Protein AF-A0A1T5LYB5-F1 (afdb_monomer)

Foldseek 3Di:
DDDDDDDDDDDPDDDPPPPPPPVPPDDPLLVLLVVLLLLLLLLVLQLVLLLVLLCVLDVVLVPLSVVLVVLLCVVAVLSNVCNVVSLVVNQVVCVVSVHDSCRSVVVSVVSSVVNSVVLVVVLVVPPDSVVSNVVSVVVSVCSNVCVSHSQNDDVRPVSVVSSVVSSVVVVD

Radius of gyration: 24.87 Å; Cα contacts (8 Å, |Δi|>4): 110; chains: 1; bounding box: 38×48×94 Å

Nearest PDB structures (foldseek):
  6r2g-assembly1_A  TM=2.086E-01  e=4.870E+00  Human immunodeficiency virus 1
  8auw-assembly1_D  TM=2.309E-01  e=5.372E+00  Homo sapiens
  1few-assembly1_A  TM=2.433E-01  e=7.574E+00  Homo sapiens
  4tx5-assembly1_B  TM=1.781E-01  e=6.224E+00  Homo sapiens

pLDDT: mean 80.33, std 18.33, range [31.66, 95.25]

Solvent-accessible surface area (backbone atoms only — not comparable to full-atom values): 10047 Å² total; per-residue (Å²): 135,84,83,91,83,88,78,89,81,78,82,86,76,86,70,88,58,77,68,66,72,69,82,67,74,72,50,74,66,57,49,50,50,52,52,51,41,50,46,46,48,29,46,54,42,29,55,50,42,51,50,61,52,37,46,71,76,33,80,80,43,47,65,64,46,51,53,24,50,51,53,40,43,71,74,37,42,69,58,59,67,42,38,66,58,49,46,56,52,48,48,55,51,36,48,72,74,68,40,52,72,66,55,52,54,48,55,53,50,51,56,20,50,56,60,24,46,50,56,59,56,57,46,69,70,48,87,50,66,72,58,48,51,52,52,42,54,52,48,42,52,35,36,58,73,42,69,67,40,82,82,57,63,98,77,31,72,64,56,50,50,51,55,48,54,52,49,55,58,75,73,109

Sequence (172 aa):
MKTMLACLCGLLLSATGIARADDGEFSAQEKLMLISLNEINMTTATVTTIFEYCMKQDPGFSARSLDALNVWKSRNMAYVDLSATLHNEAMVVGLREGMTRAEVDQALDDAANEVARTFPDMLDAEPDIARRIHVCDTYVDKITRGDLDIASGDNDAEKLGYLKGRLEAARR

Organism: NCBI:txid428993

Structure (mmCIF, N/CA/C/O backbone):
data_AF-A0A1T5LYB5-F1
#
_entry.id   AF-A0A1T5LYB5-F1
#
loop_
_atom_site.group_PDB
_atom_site.id
_atom_site.type_symbol
_atom_site.label_atom_id
_atom_site.label_alt_id
_atom_site.label_comp_id
_atom_site.label_asym_id
_atom_site.label_entity_id
_atom_site.label_seq_id
_atom_site.pdbx_PDB_ins_code
_atom_site.Cartn_x
_atom_site.Cartn_y
_atom_site.Cartn_z
_atom_site.occupancy
_atom_site.B_iso_or_equiv
_atom_site.auth_seq_id
_atom_site.auth_comp_id
_atom_site.auth_asym_id
_atom_site.auth_atom_id
_atom_site.pdbx_PDB_model_num
ATOM 1 N N . MET A 1 1 ? 8.544 -30.851 74.490 1.00 34.28 1 MET A N 1
ATOM 2 C CA . MET A 1 1 ? 9.036 -29.664 73.756 1.00 34.28 1 MET A CA 1
ATOM 3 C C . MET A 1 1 ? 8.138 -29.429 72.546 1.00 34.28 1 MET A C 1
ATOM 5 O O . MET A 1 1 ? 7.970 -30.374 71.796 1.00 34.28 1 MET A O 1
ATOM 9 N N . LYS A 1 2 ? 7.626 -28.190 72.404 1.00 35.97 2 LYS A N 1
ATOM 10 C CA . LYS A 1 2 ? 7.221 -27.477 71.162 1.00 35.97 2 LYS A CA 1
ATOM 11 C C . LYS A 1 2 ? 6.034 -28.054 70.345 1.00 35.97 2 LYS A C 1
ATOM 13 O O . LYS A 1 2 ? 6.168 -29.096 69.727 1.00 35.97 2 LYS A O 1
ATOM 18 N N . THR A 1 3 ? 4.813 -27.513 70.529 1.00 37.53 3 THR A N 1
ATOM 19 C CA . THR A 1 3 ? 4.106 -26.455 69.727 1.00 37.53 3 THR A CA 1
ATOM 20 C C . THR A 1 3 ? 3.585 -26.954 68.370 1.00 37.53 3 THR A C 1
ATOM 22 O O . THR A 1 3 ? 4.381 -27.328 67.522 1.00 37.53 3 THR A O 1
ATOM 25 N N . MET A 1 4 ? 2.265 -27.147 68.209 1.00 39.03 4 MET A N 1
ATOM 26 C CA . MET A 1 4 ? 1.273 -26.192 67.649 1.00 39.03 4 MET A CA 1
ATOM 27 C C . MET A 1 4 ? 1.604 -25.685 66.234 1.00 39.03 4 MET A C 1
ATOM 29 O O . MET A 1 4 ? 2.571 -24.948 66.094 1.00 39.03 4 MET A O 1
ATOM 33 N N . LEU A 1 5 ? 0.742 -25.962 65.242 1.00 34.91 5 LEU A N 1
ATOM 34 C CA . LEU A 1 5 ? -0.120 -24.944 64.610 1.00 34.91 5 LEU A CA 1
ATOM 35 C C . LEU A 1 5 ? -1.086 -25.596 63.602 1.00 34.91 5 LEU A C 1
ATOM 37 O O . LEU A 1 5 ? -0.671 -26.172 62.600 1.00 34.91 5 LEU A O 1
ATOM 41 N N . ALA A 1 6 ? -2.383 -25.468 63.871 1.00 43.16 6 ALA A N 1
ATOM 42 C CA . ALA A 1 6 ? -3.412 -25.506 62.844 1.00 43.16 6 ALA A CA 1
ATOM 43 C C . ALA A 1 6 ? -3.369 -24.179 62.073 1.00 43.16 6 ALA A C 1
ATOM 45 O O . ALA A 1 6 ? -3.218 -23.127 62.691 1.00 43.16 6 ALA A O 1
ATOM 46 N N . CYS A 1 7 ? -3.571 -24.209 60.757 1.00 33.00 7 CYS A N 1
ATOM 47 C CA . CYS A 1 7 ? -4.054 -23.036 60.042 1.00 33.00 7 CYS A CA 1
ATOM 48 C C . CYS A 1 7 ? -5.241 -23.449 59.174 1.00 33.00 7 CYS A C 1
ATOM 50 O O . CYS A 1 7 ? -5.096 -24.150 58.174 1.00 33.00 7 CYS A O 1
ATOM 52 N N . LEU A 1 8 ? -6.424 -23.031 59.628 1.00 33.44 8 LEU A N 1
ATOM 53 C CA . LEU A 1 8 ? -7.587 -22.804 58.788 1.00 33.44 8 LEU A CA 1
ATOM 54 C C . LEU A 1 8 ? -7.193 -21.855 57.652 1.00 33.44 8 LEU A C 1
ATOM 56 O O . LEU A 1 8 ? -6.711 -20.764 57.925 1.00 33.44 8 LEU A O 1
ATOM 60 N N . CYS A 1 9 ? -7.541 -22.218 56.425 1.00 35.53 9 CYS A N 1
ATOM 61 C CA . CYS A 1 9 ? -8.050 -21.271 55.435 1.00 35.53 9 CYS A CA 1
ATOM 62 C C . CYS A 1 9 ? -9.104 -22.011 54.611 1.00 35.53 9 CYS A C 1
ATOM 64 O O . CYS A 1 9 ? -8.854 -22.498 53.513 1.00 35.53 9 CYS A O 1
ATOM 66 N N . GLY A 1 10 ? -10.286 -22.160 55.209 1.00 32.25 10 GLY A N 1
ATOM 67 C CA . GLY A 1 10 ? -11.500 -22.387 54.447 1.00 32.25 10 GLY A CA 1
ATOM 68 C C . GLY A 1 10 ? -11.961 -21.077 53.811 1.00 32.25 10 GLY A C 1
ATOM 69 O O . GLY A 1 10 ? -11.794 -20.011 54.398 1.00 32.25 10 GLY A O 1
ATOM 70 N N . LEU A 1 11 ? -12.615 -21.224 52.659 1.00 36.69 11 LEU A N 1
ATOM 71 C CA . LEU A 1 11 ? -13.548 -20.270 52.058 1.00 36.69 11 LEU A CA 1
ATOM 72 C C . LEU A 1 11 ? -12.936 -18.996 51.456 1.00 36.69 11 LEU A C 1
ATOM 74 O O . LEU A 1 11 ? -13.057 -17.906 52.001 1.00 36.69 11 LEU A O 1
ATOM 78 N N . LEU A 1 12 ? -12.481 -19.125 50.210 1.00 36.53 12 LEU A N 1
ATOM 79 C CA . LEU A 1 12 ? -12.939 -18.207 49.165 1.00 36.53 12 LEU A CA 1
ATOM 80 C C . LEU A 1 12 ? -13.663 -19.024 48.093 1.00 36.53 12 LEU A C 1
ATOM 82 O O . LEU A 1 12 ? -13.082 -19.572 47.162 1.00 36.53 12 LEU A O 1
ATOM 86 N N . LEU A 1 13 ? -14.965 -19.159 48.336 1.00 36.09 13 LEU A N 1
ATOM 87 C CA . LEU A 1 13 ? -15.970 -19.529 47.357 1.00 36.09 13 LEU A CA 1
ATOM 88 C C . LEU A 1 13 ? -15.882 -18.625 46.120 1.00 36.09 13 LEU A C 1
ATOM 90 O O . LEU A 1 13 ? -15.622 -17.428 46.216 1.00 36.09 13 LEU A O 1
ATOM 94 N N . SER A 1 14 ? -16.267 -19.234 44.998 1.00 38.12 14 SER A N 1
ATOM 95 C CA . SER A 1 14 ? -17.027 -18.610 43.913 1.00 38.12 14 SER A CA 1
ATOM 96 C C . SER A 1 14 ? -16.369 -17.444 43.182 1.00 38.12 14 SER A C 1
ATOM 98 O O . SER A 1 14 ? -16.746 -16.294 43.368 1.00 38.12 14 SER A O 1
ATOM 100 N N . ALA A 1 15 ? -15.501 -17.785 42.232 1.00 35.66 15 ALA A N 1
ATOM 101 C CA . ALA A 1 15 ? -15.534 -17.175 40.904 1.00 35.66 15 ALA A CA 1
ATOM 102 C C . ALA A 1 15 ? -14.799 -18.063 39.885 1.00 35.66 15 ALA A C 1
ATOM 104 O O . ALA A 1 15 ? -13.934 -17.600 39.157 1.00 35.66 15 ALA A O 1
ATOM 105 N N . THR A 1 16 ? -15.180 -19.338 39.751 1.00 36.97 16 THR A N 1
ATOM 106 C CA . THR A 1 16 ? -15.087 -19.982 38.427 1.00 36.97 16 THR A CA 1
ATOM 107 C C . THR A 1 16 ? -16.247 -19.480 37.564 1.00 36.97 16 THR A C 1
ATOM 109 O O . THR A 1 16 ? -17.050 -20.258 37.065 1.00 36.97 16 THR A O 1
ATOM 112 N N . GLY A 1 17 ? -16.383 -18.161 37.432 1.00 31.66 17 GLY A N 1
ATOM 113 C CA . GLY A 1 17 ? -16.664 -17.639 36.111 1.00 31.66 17 GLY A CA 1
ATOM 114 C C . GLY A 1 17 ? -15.287 -17.653 35.457 1.00 31.66 17 GLY A C 1
ATOM 115 O O . GLY A 1 17 ? -14.448 -16.840 35.799 1.00 31.66 17 GLY A O 1
ATOM 116 N N . ILE A 1 18 ? -14.937 -18.565 34.553 1.00 38.38 18 ILE A N 1
ATOM 117 C CA . ILE A 1 18 ? -15.603 -18.680 33.254 1.00 38.38 18 ILE A CA 1
ATOM 118 C C . ILE A 1 18 ? -16.507 -17.464 33.019 1.00 38.38 18 ILE A C 1
ATOM 120 O O . ILE A 1 18 ? -17.709 -17.580 32.803 1.00 38.38 18 ILE A O 1
ATOM 124 N N . ALA A 1 19 ? -15.911 -16.266 33.088 1.00 33.62 19 ALA A N 1
ATOM 125 C CA . ALA A 1 19 ? -16.211 -15.304 32.060 1.00 33.62 19 ALA A CA 1
ATOM 126 C C . ALA A 1 19 ? -15.919 -16.087 30.786 1.00 33.62 19 ALA A C 1
ATOM 128 O O . ALA A 1 19 ? -14.768 -16.309 30.413 1.00 33.62 19 ALA A O 1
ATOM 129 N N . ARG A 1 20 ? -16.981 -16.655 30.212 1.00 34.34 20 ARG A N 1
ATOM 130 C CA . ARG A 1 20 ? -17.006 -16.804 28.781 1.00 34.34 20 ARG A CA 1
ATOM 131 C C . ARG A 1 20 ? -16.674 -15.397 28.320 1.00 34.34 20 ARG A C 1
ATOM 133 O O . ARG A 1 20 ? -17.460 -14.480 28.546 1.00 34.34 20 ARG A O 1
ATOM 140 N N . ALA A 1 21 ? -15.451 -15.217 27.828 1.00 39.59 21 ALA A N 1
ATOM 141 C CA . ALA A 1 21 ? -15.313 -14.415 26.642 1.00 39.59 21 ALA A CA 1
ATOM 142 C C . ALA A 1 21 ? -16.433 -14.956 25.753 1.00 39.59 21 ALA A C 1
ATOM 144 O O . ALA A 1 21 ? -16.385 -16.100 25.302 1.00 39.59 21 ALA A O 1
ATOM 145 N N . ASP A 1 22 ? -17.563 -14.247 25.730 1.00 40.56 22 ASP A N 1
ATOM 146 C CA . AS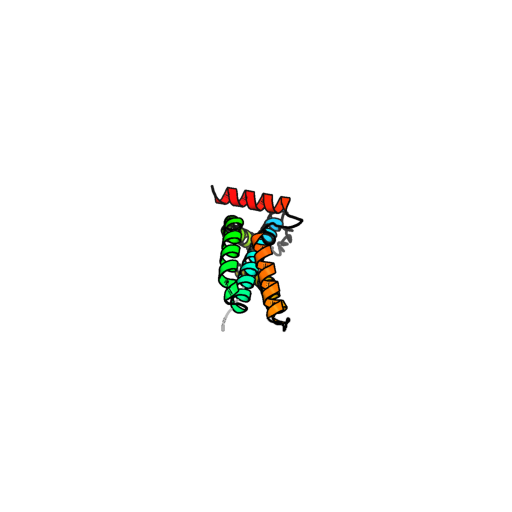P A 1 22 ? -18.333 -14.238 24.509 1.00 40.56 22 ASP A CA 1
ATOM 147 C C . ASP A 1 22 ? -17.260 -13.892 23.490 1.00 40.56 22 ASP A C 1
ATOM 149 O O . ASP A 1 22 ? -16.686 -12.803 23.573 1.00 40.56 22 ASP A O 1
ATOM 153 N N . ASP A 1 23 ? -16.874 -14.884 22.686 1.00 42.31 23 ASP A N 1
ATOM 154 C CA . ASP A 1 23 ? -16.103 -14.689 21.471 1.00 42.31 23 ASP A CA 1
ATOM 155 C C . ASP A 1 23 ? -16.978 -13.751 20.640 1.00 42.31 23 ASP A C 1
ATOM 157 O O . ASP A 1 23 ? -17.868 -14.173 19.896 1.00 42.31 23 ASP A O 1
ATOM 161 N N . GLY A 1 24 ? -16.872 -12.462 20.948 1.00 55.31 24 GLY A N 1
ATOM 162 C CA . GLY A 1 24 ? -17.752 -11.439 20.451 1.00 55.31 24 GLY A CA 1
ATOM 163 C C . GLY A 1 24 ? -17.401 -11.308 18.996 1.00 55.31 24 GLY A C 1
ATOM 164 O O . GLY A 1 24 ? -16.360 -10.756 18.658 1.00 55.31 24 GLY A O 1
ATOM 165 N N . GLU A 1 25 ? -18.235 -11.862 18.119 1.00 71.31 25 GLU A N 1
ATOM 166 C CA . GLU A 1 25 ? -18.045 -11.623 16.701 1.00 71.31 25 GLU A CA 1
ATOM 167 C C . GLU A 1 25 ? -17.953 -10.113 16.485 1.00 71.31 25 GLU A C 1
ATOM 169 O O . GLU A 1 25 ? -18.856 -9.371 16.883 1.00 71.31 25 GLU A O 1
ATOM 174 N N . PHE A 1 26 ? -16.867 -9.666 15.849 1.00 81.25 26 PHE A N 1
ATOM 175 C CA . PHE A 1 26 ? -16.696 -8.257 15.528 1.00 81.25 26 PHE A CA 1
ATOM 176 C C . PHE A 1 26 ? -17.965 -7.705 14.878 1.00 81.25 26 PHE A C 1
ATOM 178 O O . PHE A 1 26 ? -18.522 -8.304 13.941 1.00 81.25 26 PHE A O 1
ATOM 185 N N . SER A 1 27 ? -18.395 -6.533 15.341 1.00 87.44 27 SER A N 1
ATOM 186 C CA . SER A 1 27 ? -19.459 -5.795 14.675 1.00 87.44 27 SER A CA 1
ATOM 187 C C . SER A 1 27 ? -19.072 -5.524 13.217 1.00 87.44 27 SER A C 1
ATOM 189 O O . SER A 1 27 ? -17.894 -5.488 12.852 1.00 87.44 27 SER A O 1
ATOM 191 N N . ALA A 1 28 ? -20.064 -5.294 12.355 1.00 86.69 28 ALA A N 1
ATOM 192 C CA . ALA A 1 28 ? -19.805 -4.974 10.949 1.00 86.69 28 ALA A CA 1
ATOM 193 C C . ALA A 1 28 ? -18.845 -3.774 10.787 1.00 86.69 28 ALA A C 1
ATOM 195 O O . ALA A 1 28 ? -17.988 -3.777 9.908 1.00 86.69 28 ALA A O 1
ATOM 196 N N . GLN A 1 29 ? -18.937 -2.787 11.685 1.00 86.69 29 GLN A N 1
ATOM 197 C CA . GLN A 1 29 ? -18.076 -1.602 11.688 1.00 86.69 29 GLN A CA 1
ATOM 198 C C . GLN A 1 29 ? -16.631 -1.927 12.094 1.00 86.69 29 GLN A C 1
ATOM 200 O O . GLN A 1 29 ? -15.702 -1.417 11.472 1.00 86.69 29 GLN A O 1
ATOM 205 N N . GLU A 1 30 ? -16.426 -2.795 13.089 1.00 87.81 30 GLU A N 1
ATOM 206 C CA . GLU A 1 30 ? -15.087 -3.239 13.509 1.00 87.81 30 GLU A CA 1
ATOM 207 C C . GLU A 1 30 ? -14.415 -4.089 12.425 1.00 87.81 30 GLU A C 1
ATOM 209 O O . GLU A 1 30 ? -13.239 -3.886 12.125 1.00 87.81 30 GLU A O 1
ATOM 214 N N . LYS A 1 31 ? -15.171 -4.972 11.757 1.00 87.19 31 LYS A N 1
ATOM 215 C CA . LYS A 1 31 ? -14.668 -5.738 10.603 1.00 87.19 31 LYS A CA 1
ATOM 216 C C . LYS A 1 31 ? -14.223 -4.805 9.475 1.00 87.19 31 LYS A C 1
ATOM 218 O O . LYS A 1 31 ? -13.127 -4.963 8.941 1.00 87.19 31 LYS A O 1
ATOM 223 N N . LEU A 1 32 ? -15.042 -3.807 9.138 1.00 88.44 32 LEU A N 1
ATOM 224 C CA . LEU A 1 32 ? -14.736 -2.852 8.072 1.00 88.44 32 LEU A CA 1
ATOM 225 C C . LEU A 1 32 ? -13.516 -1.976 8.393 1.00 88.44 32 LEU A C 1
ATOM 227 O O . LEU A 1 32 ? -12.718 -1.684 7.501 1.00 88.44 32 LEU A O 1
ATOM 231 N N . MET A 1 33 ? -13.345 -1.594 9.660 1.00 90.12 33 MET A N 1
ATOM 232 C CA . MET A 1 33 ? -12.163 -0.878 10.143 1.00 90.12 33 MET A CA 1
ATOM 233 C C . MET A 1 33 ? -10.882 -1.688 9.913 1.00 90.12 33 MET A C 1
ATOM 235 O O . MET A 1 33 ? -9.935 -1.169 9.322 1.00 90.12 33 MET A O 1
ATOM 239 N N . LEU A 1 34 ? -10.863 -2.955 10.345 1.00 87.94 34 LEU A N 1
ATOM 240 C CA . LEU A 1 34 ? -9.701 -3.836 10.196 1.00 87.94 34 LEU A CA 1
ATOM 241 C C . LEU A 1 34 ? -9.356 -4.074 8.720 1.00 87.94 34 LEU A C 1
ATOM 243 O O . LEU A 1 34 ? -8.191 -3.971 8.343 1.00 87.94 34 LEU A O 1
ATOM 247 N N . ILE A 1 35 ? -10.365 -4.307 7.872 1.00 88.19 35 ILE A N 1
ATOM 248 C CA . ILE A 1 35 ? -10.189 -4.441 6.415 1.00 88.19 35 ILE A CA 1
ATOM 249 C C . ILE A 1 35 ? -9.567 -3.169 5.824 1.00 88.19 35 ILE A C 1
ATOM 251 O O . ILE A 1 35 ? -8.596 -3.248 5.076 1.00 88.19 35 ILE A O 1
ATOM 255 N N . SER A 1 36 ? -10.099 -2.000 6.188 1.00 89.50 36 SER A N 1
ATOM 256 C CA . SER A 1 36 ? -9.635 -0.709 5.670 1.00 89.50 36 SER A CA 1
ATOM 257 C C . SER A 1 36 ? -8.181 -0.420 6.051 1.00 89.50 36 SER A C 1
ATOM 259 O O . SER A 1 36 ? -7.396 0.005 5.206 1.00 89.50 36 SER A O 1
ATOM 261 N N . LEU A 1 37 ? -7.811 -0.663 7.313 1.00 90.94 37 LEU A N 1
ATOM 262 C CA . LEU A 1 37 ? -6.440 -0.483 7.792 1.00 90.94 37 LEU A CA 1
ATOM 263 C C . LEU A 1 37 ? -5.470 -1.429 7.080 1.00 90.94 37 LEU A C 1
ATOM 265 O O . LEU A 1 37 ? -4.423 -0.991 6.602 1.00 90.94 37 LEU A O 1
ATOM 269 N N . ASN A 1 38 ? -5.835 -2.709 6.986 1.00 88.50 38 ASN A N 1
ATOM 270 C CA . ASN A 1 38 ? -5.022 -3.711 6.311 1.00 88.50 38 ASN A CA 1
ATOM 271 C C . ASN A 1 38 ? -4.777 -3.327 4.843 1.00 88.50 38 ASN A C 1
ATOM 273 O O . ASN A 1 38 ? -3.645 -3.357 4.372 1.00 88.50 38 ASN A O 1
ATOM 277 N N . GLU A 1 39 ? -5.811 -2.871 4.137 1.00 88.56 39 GLU A N 1
ATOM 278 C CA . GLU A 1 39 ? -5.686 -2.428 2.748 1.00 88.56 39 GLU A CA 1
ATOM 279 C C . GLU A 1 39 ? -4.792 -1.193 2.583 1.00 88.56 39 GLU A C 1
ATOM 281 O O . GLU A 1 39 ? -3.955 -1.170 1.675 1.00 88.56 39 GLU A O 1
ATOM 286 N N . ILE A 1 40 ? -4.924 -0.184 3.458 1.00 90.44 40 ILE A N 1
ATOM 287 C CA . ILE A 1 40 ? -4.046 0.998 3.451 1.00 90.44 40 ILE A CA 1
ATOM 288 C C . ILE A 1 40 ? -2.583 0.568 3.606 1.00 90.44 40 ILE A C 1
ATOM 290 O O . ILE A 1 40 ? -1.729 0.993 2.820 1.00 90.44 40 ILE A O 1
ATOM 294 N N . ASN A 1 41 ? -2.297 -0.291 4.588 1.00 89.69 41 ASN A N 1
ATOM 295 C CA . ASN A 1 41 ? -0.941 -0.751 4.882 1.00 89.69 41 ASN A CA 1
ATOM 296 C C . ASN A 1 41 ? -0.370 -1.593 3.735 1.00 89.69 41 ASN A C 1
ATOM 298 O O . ASN A 1 41 ? 0.704 -1.277 3.220 1.00 89.69 41 ASN A O 1
ATOM 302 N N . MET A 1 42 ? -1.111 -2.604 3.275 1.00 89.06 42 MET A N 1
ATOM 303 C CA . MET A 1 42 ? -0.696 -3.481 2.177 1.00 89.06 42 MET A CA 1
ATOM 304 C C . MET A 1 42 ? -0.432 -2.703 0.887 1.00 89.06 42 MET A C 1
ATOM 306 O O . MET A 1 42 ? 0.598 -2.909 0.244 1.00 89.06 42 MET A O 1
ATOM 310 N N . THR A 1 43 ? -1.327 -1.787 0.511 1.00 90.31 43 THR A N 1
ATOM 311 C CA . THR A 1 43 ? -1.189 -1.005 -0.727 1.00 90.31 43 THR A CA 1
ATOM 312 C C . THR A 1 43 ? 0.013 -0.069 -0.645 1.00 90.31 43 THR A C 1
ATOM 314 O O . THR A 1 43 ? 0.820 -0.017 -1.572 1.00 90.31 43 THR A O 1
ATOM 317 N N . THR A 1 44 ? 0.186 0.623 0.486 1.00 90.81 44 THR A N 1
ATOM 318 C CA . THR A 1 44 ? 1.318 1.539 0.697 1.00 90.81 44 THR A CA 1
ATOM 319 C C . THR A 1 44 ? 2.656 0.801 0.646 1.00 90.81 44 THR A C 1
ATOM 321 O O . THR A 1 44 ? 3.579 1.251 -0.041 1.00 90.81 44 THR A O 1
ATOM 324 N N . ALA A 1 45 ? 2.757 -0.346 1.325 1.00 90.00 45 ALA A N 1
ATOM 325 C CA . ALA A 1 45 ? 3.953 -1.184 1.304 1.00 90.00 45 ALA A CA 1
ATOM 326 C C . ALA A 1 45 ? 4.239 -1.707 -0.112 1.00 90.00 45 ALA A C 1
ATOM 328 O O . ALA A 1 45 ? 5.339 -1.523 -0.627 1.00 90.00 45 ALA A O 1
ATOM 329 N N . THR A 1 46 ? 3.224 -2.256 -0.787 1.00 89.88 46 THR A N 1
ATOM 33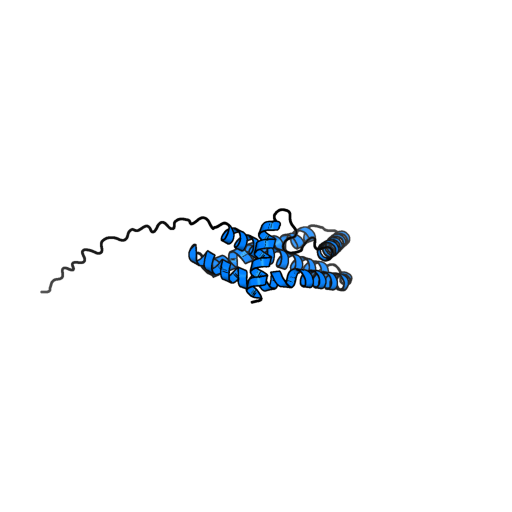0 C CA . THR A 1 46 ? 3.344 -2.803 -2.148 1.00 89.88 46 THR A CA 1
ATOM 331 C C . THR A 1 46 ? 3.826 -1.752 -3.145 1.00 89.88 46 THR A C 1
ATOM 333 O O . THR A 1 46 ? 4.789 -1.989 -3.873 1.00 89.88 46 THR A O 1
ATOM 336 N N . VAL A 1 47 ? 3.203 -0.567 -3.163 1.00 92.12 47 VAL A N 1
ATOM 337 C CA . VAL A 1 47 ? 3.598 0.532 -4.058 1.00 92.12 47 VAL A CA 1
ATOM 338 C C . VAL A 1 47 ? 5.040 0.959 -3.783 1.00 92.12 47 VAL A C 1
ATOM 340 O O . VAL A 1 47 ? 5.827 1.094 -4.719 1.00 92.12 47 VAL A O 1
ATOM 343 N N . THR A 1 48 ? 5.415 1.112 -2.511 1.00 90.56 48 THR A N 1
ATOM 344 C CA . THR A 1 48 ? 6.784 1.483 -2.119 1.00 90.56 48 THR A CA 1
ATOM 345 C C . THR A 1 48 ? 7.803 0.452 -2.611 1.00 90.56 48 THR A C 1
ATOM 347 O O . THR A 1 48 ? 8.774 0.815 -3.275 1.00 90.56 48 THR A O 1
ATOM 350 N N . THR A 1 49 ? 7.551 -0.836 -2.374 1.00 90.81 49 THR A N 1
ATOM 351 C CA . THR A 1 49 ? 8.446 -1.923 -2.786 1.00 90.81 49 THR A CA 1
ATOM 352 C C . THR A 1 49 ? 8.563 -2.055 -4.306 1.00 90.81 49 THR A C 1
ATOM 354 O O . THR A 1 49 ? 9.667 -2.276 -4.806 1.00 90.81 49 THR A O 1
ATOM 357 N N . ILE A 1 50 ? 7.471 -1.868 -5.062 1.00 90.88 50 ILE A N 1
ATOM 358 C CA . ILE A 1 50 ? 7.512 -1.837 -6.535 1.00 90.88 50 ILE A CA 1
ATOM 359 C C . ILE A 1 50 ? 8.497 -0.769 -7.009 1.00 90.88 50 ILE A C 1
ATOM 361 O O . ILE A 1 50 ? 9.378 -1.049 -7.823 1.00 90.88 50 ILE A O 1
ATOM 365 N N . PHE A 1 51 ? 8.381 0.449 -6.478 1.00 90.06 51 PHE A N 1
ATOM 366 C CA . PHE A 1 51 ? 9.255 1.549 -6.865 1.00 90.06 51 PHE A CA 1
ATOM 367 C C . PHE A 1 51 ? 10.716 1.283 -6.510 1.00 90.06 51 PHE A C 1
ATOM 369 O O . PHE A 1 51 ? 11.587 1.422 -7.369 1.00 90.06 51 PHE A O 1
ATOM 376 N N . GLU A 1 52 ? 10.985 0.857 -5.277 1.00 90.56 52 GLU A N 1
ATOM 377 C CA . GLU A 1 52 ? 12.339 0.539 -4.823 1.00 90.56 52 GLU A CA 1
ATOM 378 C C . GLU A 1 52 ? 12.994 -0.563 -5.655 1.00 90.56 52 GLU A C 1
ATOM 380 O O . GLU A 1 52 ? 14.189 -0.486 -5.951 1.00 90.56 52 GLU A O 1
ATOM 385 N N . TYR A 1 53 ? 12.231 -1.589 -6.037 1.00 92.38 53 TYR A N 1
ATOM 386 C CA . TYR A 1 53 ? 12.724 -2.648 -6.906 1.00 92.38 53 TYR A CA 1
ATOM 387 C C . TYR A 1 53 ? 13.032 -2.109 -8.303 1.00 92.38 53 TYR A C 1
ATOM 389 O O . TYR A 1 53 ? 14.144 -2.272 -8.803 1.00 92.38 53 TYR A O 1
ATOM 397 N N . CYS A 1 54 ? 12.074 -1.429 -8.926 1.00 91.25 54 CYS A N 1
ATOM 398 C CA . CYS A 1 54 ? 12.192 -0.988 -10.309 1.00 91.25 54 CYS A CA 1
ATOM 399 C C . CYS A 1 54 ? 13.276 0.080 -10.514 1.00 91.25 54 CYS A C 1
ATOM 401 O O . CYS A 1 54 ? 13.989 0.040 -11.516 1.00 91.25 54 CYS A O 1
ATOM 403 N N . MET A 1 55 ? 13.500 0.955 -9.528 1.00 90.88 55 MET A N 1
ATOM 404 C CA . MET A 1 55 ? 14.632 1.891 -9.531 1.00 90.88 55 MET A CA 1
ATOM 405 C C . MET A 1 55 ? 16.000 1.188 -9.545 1.00 90.88 55 MET A C 1
ATOM 407 O O . MET A 1 55 ? 16.971 1.770 -10.024 1.00 90.88 55 MET A O 1
ATOM 411 N N . LYS A 1 56 ? 16.101 -0.047 -9.030 1.00 90.06 56 LYS A N 1
ATOM 412 C CA . LYS A 1 56 ? 17.343 -0.842 -9.073 1.00 90.06 56 LYS A CA 1
ATOM 413 C C . LYS A 1 56 ? 17.557 -1.530 -10.422 1.00 90.06 56 LYS A C 1
ATOM 415 O O . LYS A 1 56 ? 18.701 -1.820 -10.755 1.00 90.06 56 LYS A O 1
ATOM 420 N N . GLN A 1 57 ? 16.488 -1.806 -11.172 1.00 86.69 57 GLN A N 1
ATOM 421 C CA . GLN A 1 57 ? 16.573 -2.506 -12.459 1.00 86.69 57 GLN A CA 1
ATOM 422 C C . GLN A 1 57 ? 17.009 -1.580 -13.602 1.00 86.69 57 GLN A C 1
ATOM 424 O O . GLN A 1 57 ? 17.759 -2.009 -14.476 1.00 86.69 57 GLN A O 1
ATOM 429 N N . ASP A 1 58 ? 16.565 -0.319 -13.597 1.00 84.06 58 ASP A N 1
ATOM 430 C CA . ASP A 1 58 ? 16.890 0.660 -14.639 1.00 84.06 58 ASP A CA 1
ATOM 431 C C . ASP A 1 58 ? 17.088 2.074 -14.052 1.00 84.06 58 ASP A C 1
ATOM 433 O O . ASP A 1 58 ? 16.140 2.667 -13.534 1.00 84.06 58 ASP A O 1
ATOM 437 N N . PRO A 1 59 ? 18.283 2.683 -14.179 1.00 77.38 59 PRO A N 1
ATOM 438 C CA . PRO A 1 59 ? 18.504 4.078 -13.795 1.00 77.38 59 PRO A CA 1
ATOM 439 C C . PRO A 1 59 ? 17.561 5.079 -14.494 1.00 77.38 59 PRO A C 1
ATOM 441 O O . PRO A 1 59 ? 17.211 6.107 -13.904 1.00 77.38 59 PRO A O 1
ATOM 444 N N . GLY A 1 60 ? 17.126 4.787 -15.728 1.00 77.94 60 GLY A N 1
ATOM 445 C CA . GLY A 1 60 ? 16.189 5.601 -16.514 1.00 77.94 60 GLY A CA 1
ATOM 446 C C . GLY A 1 60 ? 14.743 5.567 -16.008 1.00 77.94 60 GLY A C 1
ATOM 447 O O . GLY A 1 60 ? 13.954 6.464 -16.316 1.00 77.94 60 GLY A O 1
ATOM 448 N N . PHE A 1 61 ? 14.403 4.590 -15.168 1.00 79.88 61 PHE A N 1
ATOM 449 C CA . PHE A 1 61 ? 13.097 4.466 -14.528 1.00 79.88 61 PHE A CA 1
ATOM 450 C C . PHE A 1 61 ? 12.821 5.603 -13.531 1.00 79.88 61 PHE A C 1
ATOM 452 O O . PHE A 1 61 ? 11.687 6.070 -13.416 1.00 79.88 61 PHE A O 1
ATOM 459 N N . SER A 1 62 ? 13.874 6.101 -12.874 1.00 76.94 62 SER A N 1
ATOM 460 C CA . SER A 1 62 ? 13.809 7.019 -11.727 1.00 76.94 62 SER A CA 1
ATOM 461 C C . SER A 1 62 ? 12.954 8.281 -11.931 1.00 76.94 62 SER A C 1
ATOM 463 O O . SER A 1 62 ? 12.242 8.690 -11.014 1.00 76.94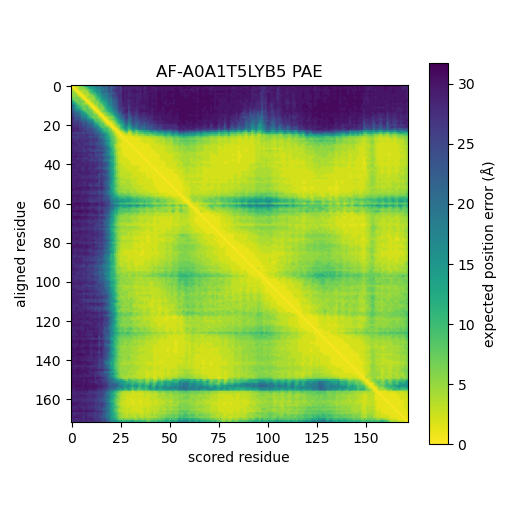 62 SER A O 1
ATOM 465 N N . ALA A 1 63 ? 12.992 8.903 -13.115 1.00 78.25 63 ALA A N 1
ATOM 466 C CA . ALA A 1 63 ? 12.250 10.139 -13.378 1.00 78.25 63 ALA A CA 1
ATOM 467 C C . ALA A 1 63 ? 10.735 9.893 -13.494 1.00 78.25 63 ALA A C 1
ATOM 469 O O . ALA A 1 63 ? 9.948 10.502 -12.773 1.00 78.25 63 ALA A O 1
ATOM 470 N N . ARG A 1 64 ? 10.323 8.945 -14.349 1.00 79.06 64 ARG A N 1
ATOM 471 C CA . ARG A 1 64 ? 8.902 8.589 -14.544 1.00 79.06 64 ARG A CA 1
ATOM 472 C C . ARG A 1 64 ? 8.289 8.005 -13.273 1.00 79.06 64 ARG A C 1
ATOM 474 O O . ARG A 1 64 ? 7.124 8.246 -12.965 1.00 79.06 64 ARG A O 1
ATOM 481 N N . SER A 1 65 ? 9.083 7.242 -12.529 1.00 83.31 65 SER A N 1
ATOM 482 C CA . SER A 1 65 ? 8.636 6.594 -11.308 1.00 83.31 65 SER A CA 1
ATOM 483 C C . SER A 1 65 ? 8.373 7.586 -10.178 1.00 83.31 65 SER A C 1
ATOM 485 O O . SER A 1 65 ? 7.398 7.440 -9.445 1.00 83.31 65 SER A O 1
ATOM 487 N N . LEU A 1 66 ? 9.212 8.619 -10.055 1.00 84.56 66 LEU A N 1
ATOM 488 C CA . LEU A 1 66 ? 9.017 9.671 -9.064 1.00 84.56 66 LEU A CA 1
ATOM 489 C C . LEU A 1 66 ? 7.721 10.450 -9.323 1.00 84.56 66 LEU A C 1
ATOM 491 O O . LEU A 1 66 ? 6.964 10.699 -8.384 1.00 84.56 66 LEU A O 1
ATOM 495 N N . ASP A 1 67 ? 7.435 10.780 -10.583 1.00 88.75 67 ASP A N 1
ATOM 496 C CA . ASP A 1 67 ? 6.194 11.460 -10.963 1.00 88.75 67 ASP A CA 1
ATOM 497 C C . ASP A 1 67 ? 4.963 10.606 -10.635 1.00 88.75 67 ASP A C 1
ATOM 499 O O . ASP A 1 67 ? 4.030 11.088 -9.989 1.00 88.75 67 ASP A O 1
ATOM 503 N N . ALA A 1 68 ? 4.979 9.318 -10.990 1.00 89.88 68 ALA A N 1
ATOM 504 C CA . ALA A 1 68 ? 3.883 8.402 -10.675 1.00 89.88 68 ALA A CA 1
ATOM 505 C C . ALA A 1 68 ? 3.672 8.233 -9.162 1.00 89.88 68 ALA A C 1
ATOM 507 O O . ALA A 1 68 ? 2.532 8.251 -8.693 1.00 89.88 68 ALA A O 1
ATOM 508 N N . LEU A 1 69 ? 4.754 8.134 -8.383 1.00 88.88 69 LEU A N 1
ATOM 509 C CA . LEU A 1 69 ? 4.672 8.077 -6.925 1.00 88.88 69 LEU A CA 1
ATOM 510 C C . LEU A 1 69 ? 4.053 9.354 -6.350 1.00 88.88 69 LEU A C 1
ATOM 512 O O . LEU A 1 69 ? 3.213 9.276 -5.455 1.00 88.88 69 LEU A O 1
ATOM 516 N N . ASN A 1 70 ? 4.441 10.525 -6.857 1.00 89.69 70 ASN A N 1
ATOM 517 C CA . ASN A 1 70 ? 3.885 11.801 -6.412 1.00 89.69 70 ASN A CA 1
ATOM 518 C C . ASN A 1 70 ? 2.393 11.916 -6.742 1.00 89.69 70 ASN A C 1
ATOM 520 O O . ASN A 1 70 ? 1.615 12.366 -5.900 1.00 89.69 70 ASN A O 1
ATOM 524 N N . VAL A 1 71 ? 1.979 11.463 -7.928 1.00 91.12 71 VAL A N 1
ATOM 525 C CA . VAL A 1 71 ? 0.566 11.409 -8.328 1.00 91.12 71 VAL A CA 1
ATOM 526 C C . VAL A 1 71 ? -0.226 10.491 -7.398 1.00 91.12 71 VAL A C 1
ATOM 528 O O . VAL A 1 71 ? -1.244 10.913 -6.846 1.00 91.12 71 VAL A O 1
ATOM 531 N N . TRP A 1 72 ? 0.256 9.270 -7.158 1.00 93.62 72 TRP A N 1
ATOM 532 C CA . TRP A 1 72 ? -0.399 8.326 -6.250 1.00 93.62 72 TRP A CA 1
ATOM 533 C C . TRP A 1 72 ? -0.490 8.873 -4.828 1.00 93.62 72 TRP A C 1
ATOM 535 O O . TRP A 1 72 ? -1.573 8.878 -4.241 1.00 93.62 72 TRP A O 1
ATOM 545 N N . LYS A 1 73 ? 0.615 9.417 -4.301 1.00 90.88 73 LYS A N 1
ATOM 546 C CA . LYS A 1 73 ? 0.647 10.069 -2.988 1.00 90.88 73 LYS A CA 1
ATOM 547 C C . LYS A 1 73 ? -0.374 11.196 -2.922 1.00 90.88 73 LYS A C 1
ATOM 549 O O . LYS A 1 73 ? -1.149 11.232 -1.982 1.00 90.88 73 LYS A O 1
ATOM 554 N N . SER A 1 74 ? -0.444 12.074 -3.921 1.00 91.81 74 SER A N 1
ATOM 555 C CA . SER A 1 74 ? -1.412 13.178 -3.936 1.00 91.81 74 SER A CA 1
ATOM 556 C C . SER A 1 74 ? -2.868 12.706 -3.874 1.00 91.81 74 SER A C 1
ATOM 558 O O . SER A 1 74 ? -3.684 13.393 -3.263 1.00 91.81 74 SER A O 1
ATOM 560 N N . ARG A 1 75 ? -3.216 11.579 -4.507 1.00 90.94 75 ARG A N 1
ATOM 561 C CA . ARG A 1 75 ? -4.588 11.042 -4.471 1.00 90.94 75 ARG A CA 1
ATOM 562 C C . ARG A 1 75 ? -4.897 10.311 -3.166 1.00 90.94 75 ARG A C 1
ATOM 564 O O . ARG A 1 75 ? -6.013 10.415 -2.665 1.00 90.94 75 ARG A O 1
ATOM 571 N N . ASN A 1 76 ? -3.907 9.619 -2.603 1.00 91.81 76 ASN A N 1
ATOM 572 C CA . ASN A 1 76 ? -4.093 8.711 -1.472 1.00 91.81 76 ASN A CA 1
ATOM 573 C C . ASN A 1 76 ? -3.646 9.281 -0.116 1.00 91.81 76 ASN A C 1
ATOM 575 O O . ASN A 1 76 ? -3.938 8.664 0.906 1.00 91.81 76 ASN A O 1
ATOM 579 N N . MET A 1 77 ? -2.987 10.450 -0.073 1.00 91.25 77 MET A N 1
ATOM 580 C CA . MET A 1 77 ? -2.377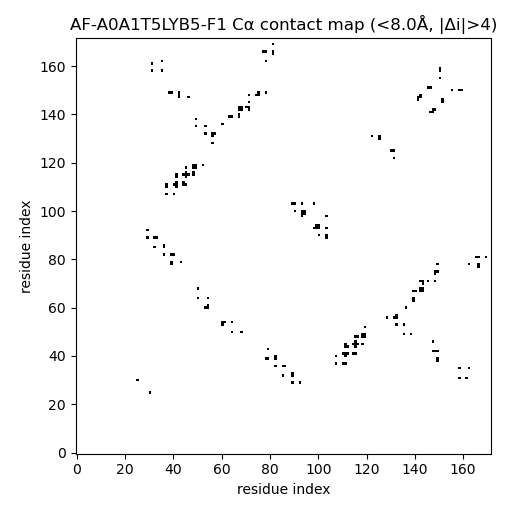 11.005 1.149 1.00 91.25 77 MET A CA 1
ATOM 581 C C . MET A 1 77 ? -3.362 11.051 2.312 1.00 91.25 77 MET A C 1
ATOM 583 O O . MET A 1 77 ? -3.038 10.638 3.411 1.00 91.25 77 MET A O 1
ATOM 587 N N . ALA A 1 78 ? -4.599 11.470 2.050 1.00 89.75 78 ALA A N 1
ATOM 588 C CA . ALA A 1 78 ? -5.622 11.568 3.081 1.00 89.75 78 ALA A CA 1
ATOM 589 C C . ALA A 1 78 ? -5.955 10.216 3.744 1.00 89.75 78 ALA A C 1
ATOM 591 O O . ALA A 1 78 ? -6.257 10.182 4.933 1.00 89.75 78 ALA A O 1
ATOM 592 N N . TYR A 1 79 ? -5.902 9.107 2.999 1.00 90.50 79 TYR A N 1
ATOM 593 C CA . TYR A 1 79 ? -6.116 7.764 3.546 1.00 90.50 79 TYR A CA 1
ATOM 594 C C . TYR A 1 79 ? -4.859 7.219 4.230 1.00 90.50 79 TYR A C 1
ATOM 596 O O . TYR A 1 79 ? -4.964 6.550 5.253 1.00 90.50 79 TYR A O 1
ATOM 604 N N . VAL A 1 80 ? -3.675 7.550 3.707 1.00 89.81 80 VAL A N 1
ATOM 605 C CA . VAL A 1 80 ? -2.395 7.229 4.354 1.00 89.81 80 VAL A CA 1
ATOM 606 C C . VAL A 1 80 ? -2.292 7.927 5.712 1.00 89.81 80 VAL A C 1
ATOM 608 O O . VAL A 1 80 ? -2.024 7.272 6.716 1.00 89.81 80 VAL A O 1
ATOM 611 N N . ASP A 1 81 ? -2.603 9.222 5.773 1.00 90.50 81 ASP A N 1
ATOM 612 C CA . ASP A 1 81 ? -2.629 10.016 7.007 1.00 90.50 81 ASP A CA 1
ATOM 613 C C . ASP A 1 81 ? -3.640 9.461 8.021 1.00 90.50 81 ASP A C 1
ATOM 615 O O . ASP A 1 81 ? -3.428 9.520 9.233 1.00 90.50 81 ASP A O 1
ATOM 619 N N . LEU A 1 82 ? -4.734 8.872 7.528 1.00 90.81 82 LEU A N 1
ATOM 620 C CA . LEU A 1 82 ? -5.755 8.239 8.355 1.00 90.81 82 LEU A CA 1
ATOM 621 C C . LEU A 1 82 ? -5.278 6.912 8.986 1.00 90.81 82 LEU A C 1
ATOM 623 O O . LEU A 1 82 ? -5.848 6.497 10.000 1.00 90.81 82 LEU A O 1
ATOM 627 N N . SER A 1 83 ? -4.229 6.268 8.450 1.00 89.88 83 SER A N 1
ATOM 628 C CA . SER A 1 83 ? -3.734 4.962 8.919 1.00 89.88 83 SER A CA 1
ATOM 629 C C . SER A 1 83 ? -3.432 4.960 10.417 1.00 89.88 83 SER A C 1
ATOM 631 O O . SER A 1 83 ? -3.937 4.104 11.135 1.00 89.88 83 SER A O 1
ATOM 633 N N . ALA A 1 84 ? -2.713 5.962 10.936 1.00 88.88 84 ALA A N 1
ATOM 634 C CA . ALA A 1 84 ? -2.366 6.017 12.360 1.00 88.88 84 ALA A CA 1
ATOM 635 C C . ALA A 1 84 ? -3.607 6.089 13.269 1.00 88.88 84 ALA A C 1
ATOM 637 O O . ALA A 1 84 ? -3.636 5.502 14.353 1.00 88.88 84 ALA A O 1
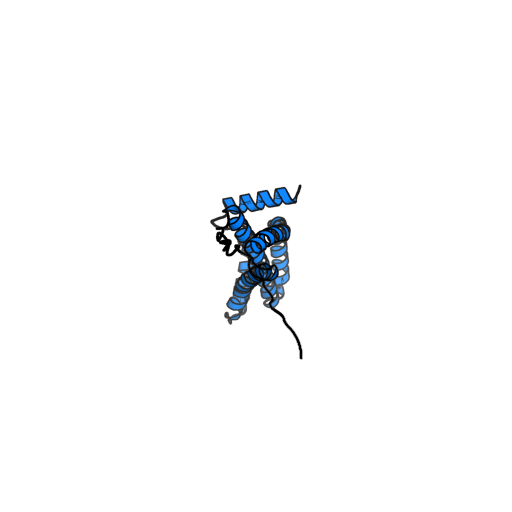ATOM 638 N N . THR A 1 85 ? -4.656 6.790 12.831 1.00 90.75 85 THR A N 1
ATOM 639 C CA . THR A 1 85 ? -5.923 6.850 13.563 1.00 90.75 85 THR A CA 1
ATOM 640 C C . THR A 1 85 ? -6.632 5.501 13.543 1.00 90.75 85 THR A C 1
ATOM 642 O O . THR A 1 85 ? -7.012 5.014 14.605 1.00 90.75 85 THR A O 1
ATOM 645 N N . LEU A 1 86 ? -6.783 4.881 12.368 1.00 90.81 86 LEU A N 1
ATOM 646 C CA . LEU A 1 86 ? -7.418 3.563 12.246 1.00 90.81 86 LEU A CA 1
ATOM 647 C C . LEU A 1 86 ? -6.630 2.486 12.989 1.00 90.81 86 LEU A C 1
ATOM 649 O O . LEU A 1 86 ? -7.221 1.602 13.595 1.00 90.81 86 LEU A O 1
ATOM 653 N N . HIS A 1 87 ? -5.308 2.604 13.011 1.00 90.50 87 HIS A N 1
ATOM 654 C CA . HIS A 1 87 ? -4.419 1.746 13.772 1.00 90.50 87 HIS A CA 1
ATOM 655 C C . HIS A 1 87 ? -4.660 1.858 15.278 1.00 90.50 87 HIS A C 1
ATOM 657 O O . HIS A 1 87 ? -4.795 0.848 15.959 1.00 90.50 87 HIS A O 1
ATOM 663 N N . ASN A 1 88 ? -4.772 3.074 15.819 1.00 90.25 88 ASN A N 1
ATOM 664 C CA . ASN A 1 88 ? -5.097 3.257 17.236 1.00 90.25 88 ASN A CA 1
ATOM 665 C C . ASN A 1 88 ? -6.478 2.688 17.597 1.00 90.25 88 ASN A C 1
ATOM 667 O O . ASN A 1 88 ? -6.660 2.167 18.695 1.00 90.25 88 ASN A O 1
ATOM 671 N N . GLU A 1 89 ? -7.448 2.761 16.688 1.00 89.69 89 GLU A N 1
ATOM 672 C CA . GLU A 1 89 ? -8.770 2.168 16.909 1.00 89.69 89 GLU A CA 1
ATOM 673 C C . GLU A 1 89 ? -8.738 0.639 16.822 1.00 89.69 89 GLU A C 1
ATOM 675 O O . GLU A 1 89 ? -9.277 -0.032 17.703 1.00 89.69 89 GLU A O 1
ATOM 680 N N . ALA A 1 90 ? -8.023 0.087 15.841 1.00 86.88 90 ALA A N 1
ATOM 681 C CA . ALA A 1 90 ? -7.752 -1.344 15.734 1.00 86.88 90 ALA A CA 1
ATOM 682 C C . ALA A 1 90 ? -7.014 -1.879 16.965 1.00 86.88 90 ALA A C 1
ATOM 684 O O . ALA A 1 90 ? -7.349 -2.949 17.463 1.00 86.88 90 ALA A O 1
ATOM 685 N N . MET A 1 91 ? -6.081 -1.103 17.519 1.00 88.19 91 MET A N 1
ATOM 686 C CA . MET A 1 91 ? -5.375 -1.429 18.753 1.00 88.19 91 MET A CA 1
ATOM 687 C C . MET A 1 91 ? -6.333 -1.578 19.938 1.00 88.19 91 MET A C 1
ATOM 689 O O . MET A 1 91 ? -6.236 -2.534 20.703 1.00 88.19 91 MET A O 1
ATOM 693 N N . VAL A 1 92 ? -7.290 -0.658 20.093 1.00 88.62 92 VAL A N 1
ATOM 694 C CA . VAL A 1 92 ? -8.302 -0.746 21.159 1.00 88.62 92 VAL A CA 1
ATOM 695 C C . VAL A 1 92 ? -9.176 -1.986 20.988 1.00 88.62 92 VAL A C 1
ATOM 697 O O . VAL A 1 92 ? -9.515 -2.623 21.984 1.00 88.62 92 VAL A O 1
ATOM 700 N N . VAL A 1 93 ? -9.525 -2.337 19.749 1.00 86.12 93 VAL A N 1
ATOM 701 C CA . VAL A 1 93 ? -10.295 -3.549 19.444 1.00 86.12 93 VAL A CA 1
ATOM 702 C C . VAL A 1 93 ? -9.485 -4.807 19.767 1.00 86.12 93 VAL A C 1
ATOM 704 O O . VAL A 1 93 ? -9.954 -5.636 20.538 1.00 86.12 93 VAL A O 1
ATOM 707 N N . GLY A 1 94 ? -8.241 -4.920 19.298 1.00 82.38 94 GLY A N 1
ATOM 708 C CA . GLY A 1 94 ? -7.394 -6.085 19.575 1.00 82.38 94 GLY A CA 1
ATOM 709 C C . GLY A 1 94 ? -7.116 -6.296 21.067 1.00 82.38 94 GLY A C 1
ATOM 710 O O . GLY A 1 94 ? -7.182 -7.423 21.552 1.00 82.38 94 GLY A O 1
ATOM 711 N N . LEU A 1 95 ? -6.903 -5.217 21.830 1.00 85.25 95 LEU A N 1
ATOM 712 C CA . LEU A 1 95 ? -6.728 -5.303 23.286 1.00 85.25 95 LEU A CA 1
ATOM 713 C C . LEU A 1 95 ? -7.985 -5.808 24.014 1.00 85.25 95 LEU A C 1
ATOM 715 O O . LEU A 1 95 ? -7.863 -6.453 25.056 1.00 85.25 95 LEU A O 1
ATOM 719 N N . ARG A 1 96 ? -9.188 -5.521 23.498 1.00 84.88 96 ARG A N 1
ATOM 720 C CA . ARG A 1 96 ? -10.448 -6.057 24.050 1.00 84.88 96 ARG A CA 1
ATOM 721 C C . ARG A 1 96 ? -10.593 -7.551 23.783 1.00 84.88 96 ARG A C 1
ATOM 723 O O . ARG A 1 96 ? -11.047 -8.262 24.672 1.00 84.88 96 ARG A O 1
ATOM 730 N N . GLU A 1 97 ? -10.119 -8.009 22.629 1.00 81.81 97 GLU A N 1
ATOM 731 C CA . GLU A 1 97 ? -10.075 -9.426 22.241 1.00 81.81 97 GLU A CA 1
ATOM 732 C C . GLU A 1 97 ? -8.931 -10.209 22.911 1.00 81.81 97 GLU A C 1
ATOM 734 O O . GLU A 1 97 ? -8.699 -11.379 22.617 1.00 81.81 97 GLU A O 1
ATOM 739 N N . GLY A 1 98 ? -8.192 -9.578 23.829 1.00 86.38 98 GLY A N 1
ATOM 740 C CA . GLY A 1 98 ? -7.121 -10.226 24.582 1.00 86.38 98 GLY A CA 1
ATOM 741 C C . GLY A 1 98 ? -5.790 -10.331 23.838 1.00 86.38 98 GLY A C 1
ATOM 742 O O . GLY A 1 98 ? -4.861 -10.933 24.376 1.00 86.38 98 GLY A O 1
ATOM 743 N N . MET A 1 99 ? -5.659 -9.718 22.657 1.00 86.00 99 MET A N 1
ATOM 744 C CA . MET A 1 99 ? -4.363 -9.562 22.001 1.00 86.00 99 MET A CA 1
ATOM 745 C C . MET A 1 99 ? -3.528 -8.519 22.742 1.00 86.00 99 MET A C 1
ATOM 747 O O . MET A 1 99 ? -4.014 -7.494 23.224 1.00 86.00 99 MET A O 1
ATOM 751 N N . THR A 1 100 ? -2.228 -8.748 22.801 1.00 89.56 100 THR A N 1
ATOM 752 C CA . THR A 1 100 ? -1.267 -7.726 23.191 1.00 89.56 100 THR A CA 1
ATOM 753 C C . THR A 1 100 ? -1.085 -6.715 22.064 1.00 89.56 100 THR A C 1
ATOM 755 O O . THR A 1 100 ? -1.294 -7.002 20.886 1.00 89.56 100 THR A O 1
ATOM 758 N N . ARG A 1 101 ? -0.609 -5.517 22.418 1.00 86.56 101 ARG A N 1
ATOM 759 C CA . ARG A 1 101 ? -0.254 -4.490 21.432 1.00 86.56 101 ARG A CA 1
ATOM 760 C C . ARG A 1 101 ? 0.727 -5.003 20.377 1.00 86.56 101 ARG A C 1
ATOM 762 O O . ARG A 1 101 ? 0.544 -4.747 19.197 1.00 86.56 101 ARG A O 1
ATOM 769 N N . ALA A 1 102 ? 1.725 -5.764 20.819 1.00 88.50 102 ALA A N 1
ATOM 770 C CA . ALA A 1 102 ? 2.723 -6.340 19.932 1.00 88.50 102 ALA A CA 1
ATOM 771 C C . ALA A 1 102 ? 2.113 -7.334 18.932 1.00 88.50 102 ALA A C 1
ATOM 773 O O . ALA A 1 102 ? 2.551 -7.371 17.794 1.00 88.50 102 ALA A O 1
ATOM 774 N N . GLU A 1 103 ? 1.101 -8.112 19.324 1.00 86.44 103 GLU A N 1
ATOM 775 C CA . GLU A 1 103 ? 0.457 -9.080 18.425 1.00 86.44 103 GLU A CA 1
ATOM 776 C C . GLU A 1 103 ? -0.391 -8.404 17.346 1.00 86.44 103 GLU A C 1
ATOM 778 O O . GLU A 1 103 ? -0.389 -8.858 16.206 1.00 86.44 103 GLU A O 1
ATOM 783 N N . VAL A 1 104 ? -1.091 -7.315 17.682 1.00 81.75 104 VAL A N 1
ATOM 784 C CA . VAL A 1 104 ? -1.871 -6.546 16.696 1.00 81.75 104 VAL A CA 1
ATOM 785 C C . VAL A 1 104 ? -0.942 -5.877 15.681 1.00 81.75 104 VAL A C 1
ATOM 787 O O . VAL A 1 104 ? -1.174 -5.998 14.479 1.00 81.75 104 VAL A O 1
ATOM 790 N N . ASP A 1 105 ? 0.124 -5.227 16.163 1.00 85.19 105 ASP A N 1
ATOM 791 C CA . ASP A 1 105 ? 1.130 -4.575 15.313 1.00 85.19 105 ASP A CA 1
ATOM 792 C C . ASP A 1 105 ? 1.806 -5.612 14.394 1.00 85.19 105 ASP A C 1
ATOM 794 O O . ASP A 1 105 ? 1.850 -5.444 13.175 1.00 85.19 105 ASP A O 1
ATOM 798 N N . GLN A 1 106 ? 2.256 -6.735 14.965 1.00 88.00 106 GLN A N 1
ATOM 799 C CA . GLN A 1 106 ? 2.954 -7.789 14.230 1.00 88.00 106 GLN A CA 1
ATOM 800 C C . GLN A 1 106 ? 2.073 -8.433 13.155 1.00 88.00 106 GLN A C 1
ATOM 802 O O . GLN A 1 106 ? 2.548 -8.675 12.051 1.00 88.00 106 GLN A O 1
ATOM 807 N N . ALA A 1 107 ? 0.794 -8.694 13.443 1.00 83.38 107 ALA A N 1
ATOM 808 C CA . ALA A 1 107 ? -0.104 -9.324 12.478 1.00 83.38 107 ALA A CA 1
ATOM 809 C C . ALA A 1 107 ? -0.339 -8.447 11.235 1.00 83.38 107 ALA A C 1
ATOM 811 O O . ALA A 1 107 ? -0.365 -8.958 10.114 1.00 83.38 107 ALA A O 1
ATOM 812 N N . LEU A 1 108 ? -0.495 -7.132 11.424 1.00 79.12 108 LEU A N 1
ATOM 813 C CA . LEU A 1 108 ? -0.657 -6.182 10.319 1.00 79.12 108 LEU A CA 1
ATOM 814 C C . LEU A 1 108 ? 0.639 -6.031 9.513 1.00 79.12 108 LEU A C 1
ATOM 816 O O . LEU A 1 108 ? 0.593 -6.012 8.280 1.00 79.12 108 LEU A O 1
ATOM 820 N N . ASP A 1 109 ? 1.782 -5.960 10.196 1.00 86.25 109 ASP A N 1
ATOM 821 C CA . ASP A 1 109 ? 3.091 -5.853 9.553 1.00 86.25 109 ASP A CA 1
ATOM 822 C C . ASP A 1 109 ? 3.448 -7.121 8.766 1.00 86.25 109 ASP A C 1
ATOM 824 O O . ASP A 1 109 ? 3.942 -7.023 7.642 1.00 86.25 109 ASP A O 1
ATOM 828 N N . ASP A 1 110 ? 3.182 -8.312 9.305 1.00 86.94 110 ASP A N 1
ATOM 829 C CA . ASP A 1 110 ? 3.452 -9.580 8.619 1.00 86.94 110 ASP A CA 1
ATOM 830 C C . ASP A 1 110 ? 2.622 -9.712 7.342 1.00 86.94 110 ASP A C 1
ATOM 832 O O . ASP A 1 110 ? 3.180 -10.000 6.281 1.00 86.94 110 ASP A O 1
ATOM 836 N N . ALA A 1 111 ? 1.321 -9.413 7.409 1.00 80.94 111 ALA A N 1
ATOM 837 C CA . ALA A 1 111 ? 0.441 -9.449 6.242 1.00 80.94 111 ALA A CA 1
ATOM 838 C C . ALA A 1 111 ? 0.877 -8.444 5.159 1.00 80.94 111 ALA A C 1
ATOM 840 O O . ALA A 1 111 ? 0.925 -8.777 3.970 1.00 80.94 111 ALA A O 1
ATOM 841 N N . ALA A 1 112 ? 1.244 -7.220 5.553 1.00 83.62 112 ALA A N 1
ATOM 842 C CA . ALA A 1 112 ? 1.734 -6.210 4.619 1.00 83.62 112 ALA A CA 1
ATOM 843 C C . ALA A 1 112 ? 3.065 -6.624 3.971 1.00 83.62 112 ALA A C 1
ATOM 845 O O . ALA A 1 112 ? 3.229 -6.492 2.755 1.00 83.62 112 ALA A O 1
ATOM 846 N N . ASN A 1 113 ? 3.998 -7.158 4.763 1.00 84.44 113 ASN A N 1
ATOM 847 C CA . ASN A 1 113 ? 5.302 -7.610 4.284 1.00 84.44 113 ASN A CA 1
ATOM 848 C C . ASN A 1 113 ? 5.196 -8.823 3.355 1.00 84.44 113 ASN A C 1
ATOM 850 O O . ASN A 1 113 ? 5.929 -8.892 2.367 1.00 84.44 113 ASN A O 1
ATOM 854 N N . GLU A 1 114 ? 4.305 -9.771 3.647 1.00 87.00 114 GLU A N 1
ATOM 855 C CA . GLU A 1 114 ? 4.062 -10.942 2.802 1.00 87.00 114 GLU A CA 1
ATOM 856 C C . GLU A 1 114 ? 3.587 -10.524 1.402 1.00 87.00 114 GLU A C 1
ATOM 858 O O . GLU A 1 114 ? 4.167 -10.926 0.387 1.00 87.00 114 GLU A O 1
ATOM 863 N N . VAL A 1 115 ? 2.593 -9.636 1.328 1.00 83.88 115 VAL A N 1
ATOM 864 C CA . VAL A 1 115 ? 2.074 -9.170 0.035 1.00 83.88 115 VAL A CA 1
ATOM 865 C C . VAL A 1 115 ? 3.082 -8.293 -0.702 1.00 83.88 115 VAL A C 1
ATOM 867 O O . VAL A 1 115 ? 3.313 -8.505 -1.894 1.00 83.88 115 VAL A O 1
ATOM 870 N N . ALA A 1 116 ? 3.747 -7.363 -0.012 1.00 82.31 116 ALA A N 1
ATOM 871 C CA . ALA A 1 116 ? 4.727 -6.481 -0.644 1.00 82.31 116 ALA A CA 1
ATOM 872 C C . ALA A 1 116 ? 5.925 -7.252 -1.235 1.00 82.31 116 ALA A C 1
ATOM 874 O O . ALA A 1 116 ? 6.438 -6.874 -2.291 1.00 82.31 116 ALA A O 1
ATOM 875 N N . ARG A 1 117 ? 6.342 -8.364 -0.608 1.00 85.69 117 ARG A N 1
ATOM 876 C CA . ARG A 1 117 ? 7.435 -9.227 -1.101 1.00 85.69 117 ARG A CA 1
ATOM 877 C C . ARG A 1 117 ? 7.087 -10.041 -2.340 1.00 85.69 117 ARG A C 1
ATOM 879 O O . ARG A 1 117 ? 7.984 -10.369 -3.112 1.00 85.69 117 ARG A O 1
ATOM 886 N N . THR A 1 118 ? 5.804 -10.294 -2.585 1.00 87.69 118 THR A N 1
ATOM 887 C CA . THR A 1 118 ? 5.365 -11.093 -3.738 1.00 87.69 118 THR A CA 1
ATOM 888 C C . THR A 1 118 ? 5.851 -10.498 -5.065 1.00 87.69 118 THR A C 1
ATOM 890 O O . THR A 1 118 ? 6.221 -11.237 -5.976 1.00 87.69 118 THR A O 1
ATOM 893 N N . PHE A 1 119 ? 5.890 -9.165 -5.189 1.00 88.31 119 PHE A N 1
ATOM 894 C CA . PHE A 1 119 ? 6.317 -8.512 -6.428 1.00 88.31 119 PHE A CA 1
ATOM 895 C C . PHE A 1 119 ? 7.819 -8.686 -6.726 1.00 88.31 119 PHE A C 1
ATOM 897 O O . PHE A 1 119 ? 8.129 -9.193 -7.809 1.00 88.31 119 PHE A O 1
ATOM 904 N N . PRO A 1 120 ? 8.756 -8.322 -5.821 1.00 90.56 120 PRO A N 1
ATOM 905 C CA . PRO A 1 120 ? 10.177 -8.603 -6.024 1.00 90.56 120 PRO A CA 1
ATOM 906 C C . PRO A 1 120 ? 10.467 -10.081 -6.267 1.00 90.56 120 PRO A C 1
ATOM 908 O O . PRO A 1 120 ? 11.179 -10.394 -7.215 1.00 90.56 120 PRO A O 1
ATOM 911 N N . ASP A 1 121 ? 9.874 -10.981 -5.476 1.00 93.25 121 ASP A N 1
ATOM 912 C CA . ASP A 1 121 ? 10.127 -12.421 -5.586 1.00 93.25 121 ASP A CA 1
ATOM 913 C C . ASP A 1 121 ? 9.699 -12.960 -6.961 1.00 93.25 121 ASP A C 1
ATOM 915 O O . ASP A 1 121 ? 10.434 -13.707 -7.613 1.00 93.25 121 ASP A O 1
ATOM 919 N N . MET A 1 122 ? 8.531 -12.526 -7.450 1.00 91.38 122 MET A N 1
ATOM 920 C CA . MET A 1 122 ? 8.043 -12.869 -8.787 1.00 91.38 122 MET A CA 1
ATOM 921 C C . MET A 1 122 ? 8.963 -12.330 -9.891 1.00 91.38 122 MET A C 1
ATOM 923 O O . MET A 1 122 ? 9.210 -13.030 -10.873 1.00 91.38 122 MET A O 1
ATOM 927 N N . LEU A 1 123 ? 9.462 -11.096 -9.764 1.00 92.25 123 LEU A N 1
ATOM 928 C CA . LEU A 1 123 ? 10.345 -10.505 -10.773 1.00 92.25 123 LEU A CA 1
ATOM 929 C C . LEU A 1 123 ? 11.764 -11.064 -10.735 1.00 92.25 123 LEU A C 1
ATOM 931 O O . LEU A 1 123 ? 12.392 -11.194 -11.784 1.00 92.25 123 LEU A O 1
ATOM 935 N N . ASP A 1 124 ? 12.265 -11.453 -9.567 1.00 93.06 124 ASP A N 1
ATOM 936 C CA . ASP A 1 124 ? 13.569 -12.095 -9.453 1.00 93.06 124 ASP A CA 1
ATOM 937 C C . ASP A 1 124 ? 13.598 -13.488 -10.081 1.00 93.06 124 ASP A C 1
ATOM 939 O O . ASP A 1 124 ? 14.647 -13.898 -10.587 1.00 93.06 124 ASP A O 1
ATOM 943 N N . ALA A 1 125 ? 12.444 -14.156 -10.161 1.00 93.25 125 ALA A N 1
ATOM 944 C CA . ALA A 1 125 ? 12.273 -15.395 -10.909 1.00 93.25 125 ALA A CA 1
ATOM 945 C C . ALA A 1 125 ? 12.281 -15.215 -12.444 1.00 93.25 125 ALA A C 1
ATOM 947 O O . ALA A 1 125 ? 12.473 -16.197 -13.161 1.00 93.25 125 ALA A O 1
ATOM 948 N N . GLU A 1 126 ? 12.095 -13.999 -12.972 1.00 95.25 126 GLU A N 1
ATOM 949 C CA . GLU A 1 126 ? 12.140 -13.721 -14.416 1.00 95.25 126 GLU A CA 1
ATOM 950 C C . GLU A 1 126 ? 13.588 -13.460 -14.865 1.00 95.25 126 GLU A C 1
ATOM 952 O O . GLU A 1 126 ? 14.135 -12.414 -14.535 1.00 95.25 126 GLU A O 1
ATOM 957 N N . PRO A 1 127 ? 14.272 -14.349 -15.604 1.00 93.00 127 PRO A N 1
ATOM 958 C CA . PRO A 1 127 ? 15.689 -14.161 -15.932 1.00 93.00 127 PRO A CA 1
ATOM 959 C C . PRO A 1 127 ? 15.969 -13.004 -16.906 1.00 93.00 127 PRO A C 1
ATOM 961 O O . PRO A 1 127 ? 17.102 -12.522 -16.950 1.00 93.00 127 PRO A O 1
ATOM 964 N N . ASP A 1 128 ? 14.985 -12.558 -17.694 1.00 95.00 128 ASP A N 1
ATOM 965 C CA . ASP A 1 128 ? 15.179 -11.502 -18.690 1.00 95.00 128 ASP A CA 1
ATOM 966 C C . ASP A 1 128 ? 15.007 -10.092 -18.099 1.00 95.00 128 ASP A C 1
ATOM 968 O O . ASP A 1 128 ? 13.906 -9.656 -17.748 1.00 95.00 128 ASP A O 1
ATOM 972 N N . ILE A 1 129 ? 16.105 -9.330 -18.068 1.00 91.75 129 ILE A N 1
ATOM 973 C CA . ILE A 1 129 ? 16.124 -7.941 -17.594 1.00 91.75 129 ILE A CA 1
ATOM 974 C C . ILE A 1 129 ? 15.198 -7.020 -18.399 1.00 91.75 129 ILE A C 1
ATOM 976 O O . ILE A 1 129 ? 14.542 -6.158 -17.815 1.00 91.75 129 ILE A O 1
ATOM 980 N N . ALA A 1 130 ? 15.078 -7.210 -19.717 1.00 92.25 130 ALA A N 1
ATOM 981 C CA . ALA A 1 130 ? 14.207 -6.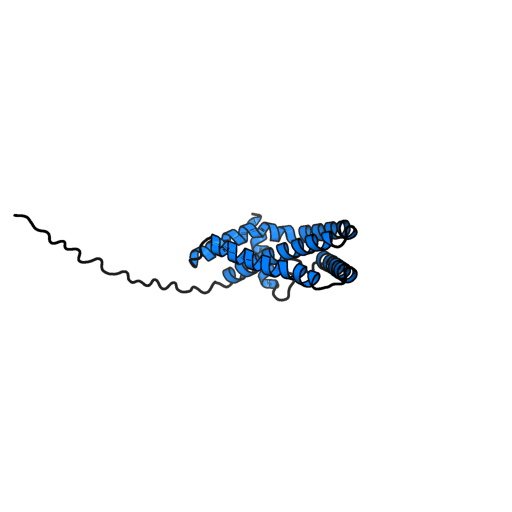375 -20.544 1.00 92.25 130 ALA A CA 1
ATOM 982 C C . ALA A 1 130 ? 12.736 -6.584 -20.165 1.00 92.25 130 ALA A C 1
ATOM 984 O O . ALA A 1 130 ? 11.944 -5.638 -20.125 1.00 92.25 130 ALA A O 1
ATOM 985 N N . ARG A 1 131 ? 12.381 -7.822 -19.813 1.00 93.56 131 ARG A N 1
ATOM 986 C CA . ARG A 1 131 ? 11.044 -8.168 -19.346 1.00 93.56 131 ARG A CA 1
ATOM 987 C C . ARG A 1 131 ? 10.758 -7.628 -17.947 1.00 93.56 131 ARG A C 1
ATOM 989 O O . ARG A 1 131 ? 9.668 -7.098 -17.740 1.00 93.56 131 ARG A O 1
ATOM 996 N N . ARG A 1 132 ? 11.725 -7.670 -17.022 1.00 93.88 132 ARG A N 1
ATOM 997 C CA . ARG A 1 132 ? 11.599 -7.010 -15.705 1.00 93.88 132 ARG A CA 1
ATOM 998 C C . ARG A 1 132 ? 11.323 -5.513 -15.857 1.00 93.88 132 ARG A C 1
ATOM 1000 O O . ARG A 1 132 ? 10.377 -5.005 -15.257 1.00 93.88 132 ARG A O 1
ATOM 1007 N N . ILE A 1 133 ? 12.089 -4.827 -16.710 1.00 91.31 133 ILE A N 1
ATOM 1008 C CA . ILE A 1 133 ? 11.910 -3.394 -16.999 1.00 91.31 133 ILE A CA 1
ATOM 1009 C C . ILE A 1 133 ? 10.522 -3.124 -17.595 1.00 91.31 133 ILE A C 1
ATOM 1011 O O . ILE A 1 133 ? 9.831 -2.207 -17.159 1.00 91.31 133 ILE A O 1
ATOM 1015 N N . HIS A 1 134 ? 10.061 -3.950 -18.538 1.00 92.62 134 HIS A N 1
ATOM 1016 C CA . HIS A 1 134 ? 8.723 -3.801 -19.115 1.00 92.62 134 HIS A CA 1
ATOM 1017 C C . HIS A 1 134 ? 7.596 -3.945 -18.075 1.00 92.62 134 HIS A C 1
ATOM 1019 O O . HIS A 1 134 ? 6.616 -3.193 -18.101 1.00 92.62 134 HIS A O 1
ATOM 1025 N N . VAL A 1 135 ? 7.727 -4.889 -17.137 1.00 92.12 135 VAL A N 1
ATOM 1026 C CA . VAL A 1 135 ? 6.762 -5.032 -16.037 1.00 92.12 135 VAL A CA 1
ATOM 1027 C C . VAL A 1 135 ? 6.796 -3.800 -15.134 1.00 92.12 135 VAL A C 1
ATOM 1029 O O . VAL A 1 135 ? 5.737 -3.270 -14.803 1.00 92.12 135 VAL A O 1
ATOM 1032 N N . CYS A 1 136 ? 7.983 -3.298 -14.794 1.00 91.94 136 CYS A N 1
ATOM 1033 C CA . CYS A 1 136 ? 8.138 -2.060 -14.034 1.00 91.94 136 CYS A CA 1
ATOM 1034 C C . CYS A 1 136 ? 7.421 -0.872 -14.694 1.00 91.94 136 CYS A C 1
ATOM 1036 O O . CYS A 1 136 ? 6.642 -0.183 -14.033 1.00 91.94 136 CYS A O 1
ATOM 1038 N N . ASP A 1 137 ? 7.598 -0.679 -16.002 1.00 91.50 137 ASP A N 1
ATOM 1039 C CA . ASP A 1 137 ? 6.900 0.364 -16.765 1.00 91.50 137 ASP A CA 1
ATOM 1040 C C . ASP A 1 137 ? 5.372 0.183 -16.728 1.00 91.50 137 ASP A C 1
ATOM 1042 O O . ASP A 1 137 ? 4.627 1.143 -16.534 1.00 91.50 137 ASP A O 1
ATOM 1046 N N . THR A 1 138 ? 4.889 -1.058 -16.821 1.00 92.31 138 THR A N 1
ATOM 1047 C CA . THR A 1 138 ? 3.450 -1.361 -16.730 1.00 92.31 138 THR A CA 1
ATOM 1048 C C . THR A 1 138 ? 2.865 -0.969 -15.370 1.00 92.31 138 THR A C 1
ATOM 1050 O O . THR A 1 138 ? 1.734 -0.486 -15.288 1.00 92.31 138 THR A O 1
ATOM 1053 N N . TYR A 1 139 ? 3.611 -1.169 -14.284 1.00 90.06 139 TYR A N 1
ATOM 1054 C CA . TYR A 1 139 ? 3.153 -0.783 -12.952 1.00 90.06 139 TYR A CA 1
ATOM 1055 C C . TYR A 1 139 ? 3.144 0.734 -12.753 1.00 90.06 139 TYR A C 1
ATOM 1057 O O . TYR A 1 139 ? 2.209 1.242 -12.138 1.00 90.06 139 TYR A O 1
ATOM 1065 N N . VAL A 1 140 ? 4.101 1.471 -13.324 1.00 90.31 140 VAL A N 1
ATOM 1066 C CA . VAL A 1 140 ? 4.059 2.947 -13.347 1.00 90.31 140 VAL A CA 1
ATOM 1067 C C . VAL A 1 140 ? 2.776 3.446 -14.003 1.00 90.31 140 VAL A C 1
ATOM 1069 O O . VAL A 1 140 ? 2.117 4.337 -13.462 1.00 90.31 140 VAL A O 1
ATOM 1072 N N . ASP A 1 141 ? 2.377 2.839 -15.120 1.00 92.06 141 ASP A N 1
ATOM 1073 C CA . ASP A 1 141 ? 1.137 3.192 -15.810 1.00 92.06 141 ASP A CA 1
ATOM 1074 C C . ASP A 1 141 ? -0.098 2.917 -14.945 1.00 92.06 141 ASP A C 1
ATOM 1076 O O . ASP A 1 141 ? -0.965 3.785 -14.825 1.00 92.06 141 ASP A O 1
ATOM 1080 N N . LYS A 1 142 ? -0.171 1.746 -14.299 1.00 91.50 142 LYS A N 1
ATOM 1081 C CA . LYS A 1 142 ? -1.271 1.391 -13.383 1.00 91.50 142 LYS A CA 1
ATOM 1082 C C . LYS A 1 142 ? -1.380 2.364 -12.210 1.00 91.50 142 LYS A C 1
ATOM 1084 O O . LYS A 1 142 ? -2.461 2.867 -11.912 1.00 91.50 142 LYS A O 1
ATOM 1089 N N . ILE A 1 143 ? -0.249 2.687 -11.582 1.00 90.44 143 ILE A N 1
ATOM 1090 C CA . ILE A 1 143 ? -0.174 3.662 -10.487 1.00 90.44 143 ILE A CA 1
ATOM 1091 C C . ILE A 1 143 ? -0.645 5.031 -10.974 1.00 90.44 143 ILE A C 1
ATOM 1093 O O . ILE A 1 143 ? -1.481 5.667 -10.338 1.00 90.44 143 ILE A O 1
ATOM 1097 N N . THR A 1 144 ? -0.175 5.473 -12.138 1.00 89.50 144 THR A N 1
ATOM 1098 C CA . THR A 1 144 ? -0.570 6.763 -12.716 1.00 89.50 144 THR A CA 1
ATOM 1099 C C . THR A 1 144 ? -2.071 6.816 -13.005 1.00 89.50 144 THR A C 1
ATOM 1101 O O . THR A 1 144 ? -2.706 7.833 -12.723 1.00 89.50 144 THR A O 1
ATOM 1104 N N . ARG A 1 145 ? -2.667 5.722 -13.494 1.00 90.81 145 ARG A N 1
ATOM 1105 C CA . ARG A 1 145 ? -4.110 5.621 -13.784 1.00 90.81 145 ARG A CA 1
ATOM 1106 C C . ARG A 1 145 ? -4.992 5.499 -12.542 1.00 90.81 145 ARG A C 1
ATOM 1108 O O . ARG A 1 145 ? -6.177 5.796 -12.636 1.00 90.81 145 ARG A O 1
ATOM 1115 N N . GLY A 1 146 ? -4.413 5.158 -11.392 1.00 89.69 146 GLY A N 1
ATOM 1116 C CA . GLY A 1 146 ? -5.152 4.976 -10.139 1.00 89.69 146 GLY A CA 1
ATOM 1117 C C . GLY A 1 146 ? -5.670 3.563 -9.921 1.00 89.69 146 GLY A C 1
ATOM 1118 O O . GLY A 1 146 ? -6.445 3.343 -9.001 1.00 89.69 146 GLY A O 1
ATOM 1119 N N . ASP A 1 147 ? -5.187 2.597 -10.702 1.00 89.50 147 ASP A N 1
ATOM 1120 C CA . ASP A 1 147 ? -5.570 1.186 -10.578 1.00 89.50 147 ASP A CA 1
ATOM 1121 C C . ASP A 1 147 ? -5.043 0.542 -9.277 1.00 89.50 147 ASP A C 1
ATOM 1123 O O . ASP A 1 147 ? -5.389 -0.593 -8.972 1.00 89.50 147 ASP A O 1
ATOM 1127 N N . LEU A 1 148 ? -4.155 1.237 -8.551 1.00 87.62 148 LEU A N 1
ATOM 1128 C CA . LEU A 1 148 ? -3.593 0.836 -7.253 1.00 87.62 148 LEU A CA 1
ATOM 1129 C C . LEU A 1 148 ? -3.895 1.872 -6.153 1.00 87.62 148 LEU A C 1
ATOM 1131 O O . LEU A 1 148 ? -3.130 2.017 -5.196 1.00 87.62 148 LEU A O 1
ATOM 1135 N N . ASP A 1 149 ? -4.961 2.657 -6.310 1.00 89.56 149 ASP A N 1
ATOM 1136 C CA . ASP A 1 149 ? -5.409 3.575 -5.263 1.00 89.56 149 ASP A CA 1
ATOM 1137 C C . ASP A 1 149 ? -6.110 2.793 -4.134 1.00 89.56 149 ASP A C 1
ATOM 1139 O O . ASP A 1 149 ? -6.763 1.773 -4.369 1.00 89.56 149 ASP A O 1
ATOM 1143 N N . ILE A 1 150 ? -5.972 3.278 -2.897 1.00 85.62 150 ILE A N 1
ATOM 1144 C CA . ILE A 1 150 ? -6.596 2.713 -1.695 1.00 85.62 150 ILE A CA 1
ATOM 1145 C C . ILE A 1 150 ? -8.109 2.896 -1.863 1.00 85.62 150 ILE A C 1
ATOM 1147 O O . ILE A 1 150 ? -8.584 4.032 -1.846 1.00 85.62 150 ILE A O 1
ATOM 1151 N N . ALA A 1 151 ? -8.856 1.802 -2.038 1.00 76.19 151 ALA A N 1
ATOM 1152 C CA . ALA A 1 151 ? -10.245 1.767 -2.514 1.00 76.19 151 ALA A CA 1
ATOM 1153 C C . ALA A 1 151 ? -10.459 1.940 -4.034 1.00 76.19 151 ALA A C 1
ATOM 1155 O O . ALA A 1 151 ? -11.321 2.708 -4.477 1.00 76.19 151 ALA A O 1
ATOM 1156 N N . SER A 1 152 ? -9.688 1.178 -4.817 1.00 70.38 152 SER A N 1
ATOM 1157 C CA . SER A 1 152 ? -10.007 0.813 -6.203 1.00 70.38 152 SER A CA 1
ATOM 1158 C C . SER A 1 152 ? -10.253 -0.708 -6.324 1.00 70.38 152 SER A C 1
ATOM 1160 O O . SER A 1 152 ? -9.338 -1.500 -6.527 1.00 70.38 152 SER A O 1
ATOM 1162 N N . GLY A 1 153 ? -11.499 -1.152 -6.148 1.00 63.81 153 GLY A N 1
ATOM 1163 C CA . GLY A 1 153 ? -11.900 -2.562 -6.135 1.00 63.81 153 GLY A CA 1
ATOM 1164 C C . GLY A 1 153 ? -13.421 -2.794 -6.083 1.00 63.81 153 GLY A C 1
ATOM 1165 O O . GLY A 1 153 ? -14.221 -1.881 -5.887 1.00 63.81 153 GLY A O 1
ATOM 1166 N N . ASP A 1 154 ? -13.840 -4.049 -6.269 1.00 56.09 154 ASP A N 1
ATOM 1167 C CA . ASP A 1 1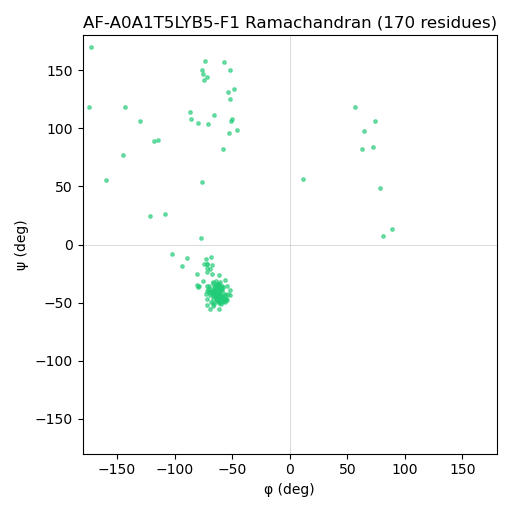54 ? -15.254 -4.414 -6.489 1.00 56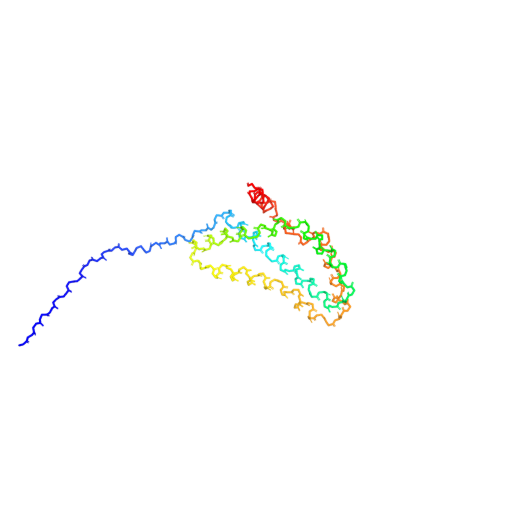.09 154 ASP A CA 1
ATOM 1168 C C . ASP A 1 154 ? -16.160 -4.310 -5.236 1.00 56.09 154 ASP A C 1
ATOM 1170 O O . ASP A 1 154 ? -17.384 -4.313 -5.363 1.00 56.09 154 ASP A O 1
ATOM 1174 N N . ASN A 1 155 ? -15.598 -4.162 -4.027 1.00 58.78 155 ASN A N 1
ATOM 1175 C CA . ASN A 1 155 ? -16.338 -4.139 -2.747 1.00 58.78 155 ASN A CA 1
ATOM 1176 C C . ASN A 1 155 ? -16.408 -2.741 -2.089 1.00 58.78 155 ASN A C 1
ATOM 1178 O O . ASN A 1 155 ? -16.532 -2.605 -0.870 1.00 58.78 155 ASN A O 1
ATOM 1182 N N . ASP A 1 156 ? -16.314 -1.674 -2.881 1.00 70.00 156 ASP A N 1
ATOM 1183 C CA . ASP A 1 156 ? -15.784 -0.408 -2.370 1.00 70.00 156 ASP A CA 1
ATOM 1184 C C . ASP A 1 156 ? -16.783 0.613 -1.846 1.00 70.00 156 ASP A C 1
ATOM 1186 O O . ASP A 1 156 ? -16.375 1.499 -1.104 1.00 70.00 156 ASP A O 1
ATOM 1190 N N . ALA A 1 157 ? -18.074 0.537 -2.171 1.00 84.31 157 ALA A N 1
ATOM 1191 C CA . ALA A 1 157 ? -18.995 1.619 -1.807 1.00 84.31 157 ALA A CA 1
ATOM 1192 C C . ALA A 1 157 ? -19.096 1.833 -0.281 1.00 84.31 157 ALA A C 1
ATOM 1194 O O . ALA A 1 157 ? -19.051 2.971 0.192 1.00 84.31 157 ALA A O 1
ATOM 1195 N N . GLU A 1 158 ? -19.185 0.746 0.491 1.00 85.81 158 GLU A N 1
ATOM 1196 C CA . GLU A 1 158 ? -19.282 0.795 1.954 1.00 85.81 158 GLU A CA 1
ATOM 1197 C C . GLU A 1 158 ? -17.953 1.217 2.596 1.00 85.81 158 GLU A C 1
ATOM 1199 O O . GLU A 1 158 ? -17.920 2.136 3.415 1.00 85.81 158 GLU A O 1
ATOM 1204 N N . LYS A 1 159 ? -16.842 0.616 2.156 1.00 87.31 159 LYS A N 1
ATOM 1205 C CA . LYS A 1 159 ? -15.484 0.956 2.600 1.00 87.31 159 LYS A CA 1
ATOM 1206 C C . LYS A 1 159 ? -15.124 2.408 2.288 1.00 87.31 159 LYS A C 1
ATOM 1208 O O . LYS A 1 159 ? -14.633 3.117 3.160 1.00 87.31 159 LY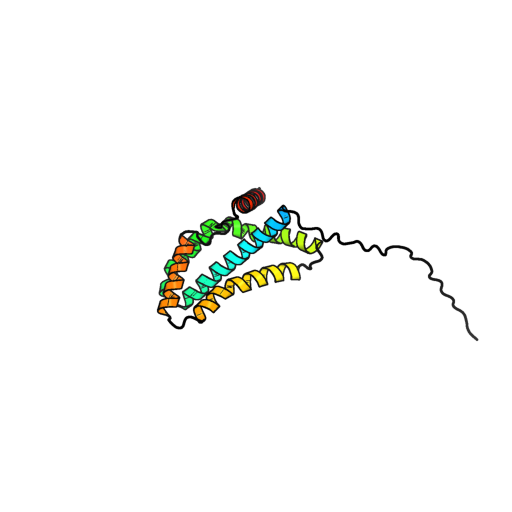S A O 1
ATOM 1213 N N . LEU A 1 160 ? -15.419 2.886 1.078 1.00 86.69 160 LEU A N 1
ATOM 1214 C CA . LEU A 1 160 ? -15.239 4.285 0.682 1.00 86.69 160 LEU A CA 1
ATOM 1215 C C . LEU A 1 160 ? -16.079 5.217 1.551 1.00 86.69 160 LEU A C 1
ATOM 1217 O O . LEU A 1 160 ? -15.586 6.262 1.969 1.00 86.69 160 LEU A O 1
ATOM 1221 N N . GLY A 1 161 ? -17.337 4.859 1.823 1.00 89.50 161 GLY A N 1
ATOM 1222 C CA . GLY A 1 161 ? -18.197 5.616 2.730 1.00 89.50 161 GLY A CA 1
ATOM 1223 C C . GLY A 1 161 ? -17.603 5.705 4.137 1.00 89.50 161 GLY A C 1
ATOM 1224 O O . GLY A 1 161 ? -17.514 6.796 4.701 1.00 89.50 161 GLY A O 1
ATOM 1225 N N . TYR A 1 162 ? -17.125 4.577 4.666 1.00 90.50 162 TYR A N 1
ATOM 1226 C CA . TYR A 1 162 ? -16.463 4.498 5.964 1.00 90.50 162 TYR A CA 1
ATOM 1227 C C . TYR A 1 162 ? -15.187 5.349 6.012 1.00 90.50 162 TYR A C 1
ATOM 1229 O O . TYR A 1 162 ? -15.090 6.256 6.839 1.00 90.50 162 TYR A O 1
ATOM 1237 N N . LEU A 1 163 ? -14.244 5.131 5.090 1.00 90.81 163 LEU A N 1
ATOM 1238 C CA . LEU A 1 163 ? -12.986 5.878 5.004 1.00 90.81 163 LEU A CA 1
ATOM 1239 C C . LEU A 1 163 ? -13.222 7.388 4.873 1.00 90.81 163 LEU A C 1
ATOM 1241 O O . LEU A 1 163 ? -12.564 8.173 5.556 1.00 90.81 163 LEU A O 1
ATOM 1245 N N . LYS A 1 164 ? -14.195 7.810 4.055 1.00 90.12 164 LYS A N 1
ATOM 1246 C CA . LYS A 1 164 ? -14.569 9.227 3.920 1.00 90.12 164 LYS A CA 1
ATOM 1247 C C . LYS A 1 164 ? -15.139 9.800 5.214 1.00 90.12 164 LYS A C 1
ATOM 1249 O O . LYS A 1 164 ? -14.693 10.860 5.642 1.00 90.12 164 LYS A O 1
ATOM 1254 N N . GLY A 1 165 ? -16.061 9.097 5.874 1.00 90.75 165 GLY A N 1
ATOM 1255 C CA . GLY A 1 165 ? -16.623 9.545 7.152 1.00 90.75 165 GLY A CA 1
ATOM 1256 C C . GLY A 1 165 ? -15.561 9.677 8.250 1.00 90.75 165 GLY A C 1
ATOM 1257 O O . GLY A 1 165 ? -15.559 10.648 9.010 1.00 90.75 165 GLY A O 1
ATOM 1258 N N . ARG A 1 166 ? -14.609 8.737 8.296 1.00 91.56 166 ARG A N 1
ATOM 1259 C CA . ARG A 1 166 ? -13.454 8.768 9.205 1.00 91.56 166 ARG A CA 1
ATOM 1260 C C . ARG A 1 166 ? -12.508 9.930 8.897 1.00 91.56 166 ARG A C 1
ATOM 1262 O O . ARG A 1 166 ? -12.093 10.632 9.817 1.00 91.56 166 ARG A O 1
ATOM 1269 N N . LEU A 1 167 ? -12.223 10.176 7.620 1.00 89.75 167 LEU A N 1
ATOM 1270 C CA . LEU A 1 167 ? -11.414 11.309 7.172 1.00 89.75 167 LEU A CA 1
ATOM 1271 C C . LEU A 1 167 ? -12.055 12.656 7.538 1.00 89.75 167 LEU A C 1
ATOM 1273 O O . LEU A 1 167 ? -11.371 13.566 7.998 1.00 89.75 167 LEU A O 1
ATOM 1277 N N . GLU A 1 168 ? -13.367 12.795 7.357 1.00 91.00 168 GLU A N 1
ATOM 1278 C CA . GLU A 1 168 ? -14.106 13.996 7.760 1.00 91.00 168 GLU A CA 1
ATOM 1279 C C . GLU A 1 168 ? -14.095 14.200 9.277 1.00 91.00 168 GLU A C 1
ATOM 1281 O O . GLU A 1 168 ? -13.984 15.334 9.740 1.00 91.00 168 GLU A O 1
ATOM 1286 N N . ALA A 1 169 ? -14.192 13.119 10.057 1.00 86.88 169 ALA A N 1
ATOM 1287 C CA . ALA A 1 169 ? -14.099 13.184 11.510 1.00 86.88 169 ALA A CA 1
ATOM 1288 C C . ALA A 1 169 ? -12.703 13.603 11.988 1.00 86.88 169 ALA A C 1
ATOM 1290 O O . ALA A 1 169 ? -12.617 14.431 12.884 1.00 86.88 169 ALA A O 1
ATOM 1291 N N . ALA A 1 170 ? -11.635 13.099 11.362 1.00 83.50 170 ALA A N 1
ATOM 1292 C CA . ALA A 1 170 ? -10.253 13.450 11.698 1.00 83.50 170 ALA A CA 1
ATOM 1293 C C . ALA A 1 170 ? -9.877 14.910 11.362 1.00 83.50 170 ALA A C 1
ATOM 1295 O O . ALA A 1 170 ? -8.875 15.415 11.859 1.00 83.50 170 ALA A O 1
ATOM 1296 N N . ARG A 1 171 ? -10.660 15.588 10.509 1.00 82.38 171 ARG A N 1
ATOM 1297 C CA . ARG A 1 171 ? -10.451 16.993 10.107 1.00 82.38 171 ARG A CA 1
ATOM 1298 C C . ARG A 1 171 ? -11.143 18.022 11.010 1.00 82.38 171 ARG A C 1
ATOM 1300 O O . ARG A 1 171 ? -10.907 19.214 10.817 1.00 82.38 171 ARG A O 1
ATOM 1307 N N . ARG A 1 172 ? -12.035 17.588 11.905 1.00 77.56 172 ARG A N 1
ATOM 1308 C CA . ARG A 1 172 ? -12.768 18.448 12.850 1.00 77.56 172 ARG A CA 1
ATOM 1309 C C . ARG A 1 172 ? -12.028 18.549 14.174 1.00 77.56 172 ARG A C 1
ATOM 1311 O O . ARG A 1 172 ? -12.072 19.654 14.753 1.00 77.56 172 ARG A O 1
#

Mean predicted aligned error: 9.87 Å

Secondary structure (DSSP, 8-state):
------------------------PPPHHHHHHHHHHHHHHHHHHHHHHHHHHHHHH-TTHHHHHHHHHHHHHHHHHHHHHHHHHHHHHHHHHHHHTT--HHHHHHHHHHHHHHHHHHHHHHHHT---HHHHHHHHHHHHHHHHHTTTSTT-STTHHHHHHHHHHHHHHHT-